Protein AF-A0A437MES7-F1 (afdb_monomer_lite)

Radius of gyration: 42.47 Å; chains: 1; bounding box: 78×18×120 Å

Structure (mmCIF, N/CA/C/O backbone):
data_AF-A0A437MES7-F1
#
_entry.id   AF-A0A437MES7-F1
#
loop_
_atom_site.group_PDB
_atom_site.id
_atom_site.type_symbol
_atom_site.label_atom_id
_atom_site.label_alt_id
_atom_site.label_comp_id
_atom_site.label_asym_id
_atom_site.label_entity_id
_atom_site.label_seq_id
_atom_site.pdbx_PDB_ins_code
_atom_site.Cartn_x
_atom_site.Cartn_y
_atom_site.Cartn_z
_atom_site.occupancy
_atom_site.B_iso_or_equiv
_atom_site.auth_seq_id
_atom_site.auth_comp_id
_atom_site.auth_asym_id
_atom_site.auth_atom_id
_atom_site.pdbx_PDB_model_num
ATOM 1 N N . MET A 1 1 ? 41.214 -9.640 -87.262 1.00 58.38 1 MET A N 1
ATOM 2 C CA . MET A 1 1 ? 40.952 -8.932 -85.992 1.00 58.38 1 MET A CA 1
ATOM 3 C C . MET A 1 1 ? 42.289 -8.732 -85.316 1.00 58.38 1 MET A C 1
ATOM 5 O O . MET A 1 1 ? 42.959 -9.727 -85.073 1.00 58.38 1 MET A O 1
ATOM 9 N N . ASP A 1 2 ? 42.696 -7.485 -85.087 1.00 81.75 2 ASP A N 1
ATOM 10 C CA . ASP A 1 2 ? 43.967 -7.186 -84.424 1.00 81.75 2 ASP A CA 1
ATOM 11 C C . ASP A 1 2 ? 43.918 -7.596 -82.952 1.00 81.75 2 ASP A C 1
ATOM 13 O O . ASP A 1 2 ? 42.980 -7.251 -82.228 1.00 81.75 2 ASP A O 1
ATOM 17 N N . ALA A 1 3 ? 44.946 -8.316 -82.498 1.00 77.12 3 ALA A N 1
ATOM 18 C CA . ALA A 1 3 ? 45.057 -8.808 -81.123 1.00 77.12 3 ALA A CA 1
ATOM 19 C C . ALA A 1 3 ? 44.973 -7.677 -80.075 1.00 77.12 3 ALA A C 1
ATOM 21 O O . ALA A 1 3 ? 44.462 -7.884 -78.975 1.00 77.12 3 ALA A O 1
ATOM 22 N N . GLY A 1 4 ? 45.396 -6.458 -80.434 1.00 81.56 4 GLY A N 1
ATOM 23 C CA . GLY A 1 4 ? 45.262 -5.272 -79.581 1.00 81.56 4 GLY A CA 1
ATOM 24 C C . GLY A 1 4 ? 43.807 -4.857 -79.327 1.00 81.56 4 GLY A C 1
ATOM 25 O O . GLY A 1 4 ? 43.475 -4.436 -78.221 1.00 81.56 4 GLY A O 1
ATOM 26 N N . LEU A 1 5 ? 42.916 -5.044 -80.308 1.00 83.19 5 LEU A N 1
ATOM 27 C CA . LEU A 1 5 ? 41.493 -4.723 -80.169 1.00 83.19 5 LEU A CA 1
ATOM 28 C C . LEU A 1 5 ? 40.785 -5.727 -79.244 1.00 83.19 5 LEU A C 1
ATOM 30 O O . LEU A 1 5 ? 39.951 -5.343 -78.426 1.00 83.19 5 LEU A O 1
ATOM 34 N N . GLN A 1 6 ? 41.150 -7.012 -79.338 1.00 84.12 6 GLN A N 1
ATOM 35 C CA . GLN A 1 6 ? 40.623 -8.056 -78.452 1.00 84.12 6 GLN A CA 1
ATOM 36 C C . GLN A 1 6 ? 41.052 -7.834 -77.001 1.00 84.12 6 GLN A C 1
ATOM 38 O O . GLN A 1 6 ? 40.219 -7.924 -76.101 1.00 84.12 6 GLN A O 1
ATOM 43 N N . LEU A 1 7 ? 42.323 -7.493 -76.769 1.00 87.00 7 LEU A N 1
ATOM 44 C CA . LEU A 1 7 ? 42.828 -7.228 -75.423 1.00 87.00 7 LEU A CA 1
ATOM 45 C C . LEU A 1 7 ? 42.149 -6.003 -74.789 1.00 87.00 7 LEU A C 1
ATOM 47 O O . LEU A 1 7 ? 41.755 -6.054 -73.624 1.00 87.00 7 LEU A O 1
ATOM 51 N N . GLY A 1 8 ? 41.951 -4.932 -75.566 1.00 89.19 8 GLY A N 1
ATOM 52 C CA . GLY A 1 8 ? 41.234 -3.739 -75.109 1.00 89.19 8 GLY A CA 1
ATOM 53 C C . GLY A 1 8 ? 39.782 -4.029 -74.718 1.00 89.19 8 GLY A C 1
ATOM 54 O O . GLY A 1 8 ? 39.322 -3.560 -73.678 1.00 89.19 8 GLY A O 1
ATOM 55 N N . LEU A 1 9 ? 39.078 -4.856 -75.499 1.00 88.81 9 LEU A N 1
ATOM 56 C CA . LEU A 1 9 ? 37.694 -5.246 -75.213 1.00 88.81 9 LEU A CA 1
ATOM 57 C C . LEU A 1 9 ? 37.583 -6.073 -73.923 1.00 88.81 9 LEU A C 1
ATOM 59 O O . LEU A 1 9 ? 36.685 -5.843 -73.115 1.00 88.81 9 LEU A O 1
ATOM 63 N N . VAL A 1 10 ? 38.509 -7.014 -73.715 1.00 89.88 10 VAL A N 1
ATOM 64 C CA . VAL A 1 10 ? 38.545 -7.850 -72.505 1.00 89.88 10 VAL A CA 1
ATOM 65 C C . VAL A 1 10 ? 38.817 -6.998 -71.267 1.00 89.88 10 VAL A C 1
ATOM 67 O O . VAL A 1 10 ? 38.122 -7.142 -70.261 1.00 89.88 10 VAL A O 1
ATOM 70 N N . LEU A 1 11 ? 39.775 -6.070 -71.344 1.00 91.12 11 LEU A N 1
ATOM 71 C CA . LEU A 1 11 ? 40.077 -5.161 -70.240 1.00 91.12 11 LEU A CA 1
ATOM 72 C C . LEU A 1 11 ? 38.889 -4.242 -69.926 1.00 91.12 11 LEU A C 1
ATOM 74 O O . LEU A 1 11 ? 38.551 -4.051 -68.760 1.00 91.12 11 LEU A O 1
ATOM 78 N N . PHE A 1 12 ? 38.221 -3.716 -70.954 1.00 91.31 12 PHE A N 1
ATOM 79 C CA . PHE A 1 12 ? 37.034 -2.883 -70.782 1.00 91.31 12 PHE A CA 1
ATOM 80 C C . PHE A 1 12 ? 35.889 -3.652 -70.113 1.00 91.31 12 PHE A C 1
ATOM 82 O O . PHE A 1 12 ? 35.315 -3.163 -69.144 1.00 91.31 12 PHE A O 1
ATOM 89 N N . ALA A 1 13 ? 35.595 -4.874 -70.567 1.00 89.44 13 ALA A N 1
ATOM 90 C CA . ALA A 1 13 ? 34.564 -5.719 -69.965 1.00 89.44 13 ALA A CA 1
ATOM 91 C C . ALA A 1 13 ? 34.883 -6.071 -68.503 1.00 89.44 13 ALA A C 1
ATOM 93 O O . ALA A 1 13 ? 33.991 -6.063 -67.655 1.00 89.44 13 ALA A O 1
ATOM 94 N N . PHE A 1 14 ? 36.156 -6.324 -68.189 1.00 91.06 14 PHE A N 1
ATOM 95 C CA . PHE A 1 14 ? 36.603 -6.572 -66.821 1.00 91.06 14 PHE A CA 1
ATOM 96 C C . PHE A 1 14 ? 36.419 -5.340 -65.925 1.00 91.06 14 PHE A C 1
ATOM 98 O O . PHE A 1 14 ? 35.833 -5.446 -64.849 1.00 91.06 14 PHE A O 1
ATOM 105 N N . LEU A 1 15 ? 36.857 -4.163 -66.381 1.00 91.44 15 LEU A N 1
ATOM 106 C CA . LEU A 1 15 ? 36.687 -2.908 -65.643 1.00 91.44 15 LEU A CA 1
ATOM 107 C C . LEU A 1 15 ? 35.209 -2.561 -65.445 1.00 91.44 15 LEU A C 1
ATOM 109 O O . LEU A 1 15 ? 34.824 -2.136 -64.358 1.00 91.44 15 LEU A O 1
ATOM 113 N N . LEU A 1 16 ? 34.373 -2.803 -66.458 1.00 89.25 16 LEU A N 1
ATOM 114 C CA . LEU A 1 16 ? 32.927 -2.630 -66.365 1.00 89.25 16 LEU A CA 1
ATOM 115 C C . LEU A 1 16 ? 32.321 -3.577 -65.319 1.00 89.25 16 LEU A C 1
ATOM 117 O O . LEU A 1 16 ? 31.505 -3.149 -64.508 1.00 89.25 16 LEU A O 1
ATOM 121 N N . GLY A 1 17 ? 32.760 -4.840 -65.289 1.00 85.12 17 GLY A N 1
ATOM 122 C CA . GLY A 1 17 ? 32.339 -5.821 -64.287 1.00 85.12 17 GLY A CA 1
ATOM 123 C C . GLY A 1 17 ? 32.738 -5.424 -62.863 1.00 85.12 17 GLY A C 1
ATOM 124 O O . GLY A 1 17 ? 31.911 -5.479 -61.954 1.00 85.12 17 GLY A O 1
ATOM 125 N N . VAL A 1 18 ? 33.973 -4.952 -62.668 1.00 86.12 18 VAL A N 1
ATOM 126 C CA . VAL A 1 18 ? 34.452 -4.440 -61.372 1.00 86.12 18 VAL A CA 1
ATOM 12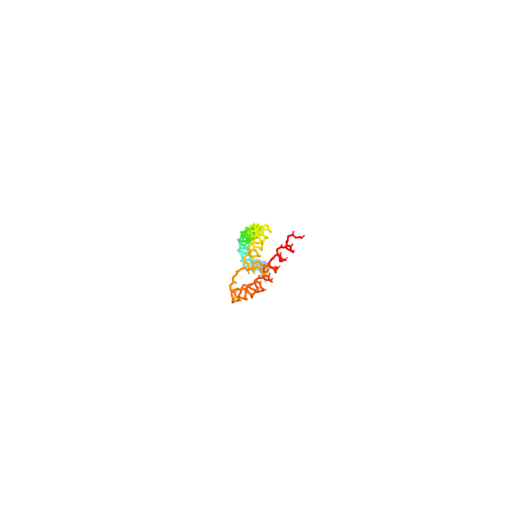7 C C . VAL A 1 18 ? 33.651 -3.211 -60.938 1.00 86.12 18 VAL A C 1
ATOM 129 O O . VAL A 1 18 ? 33.211 -3.145 -59.790 1.00 86.12 18 VAL A O 1
ATOM 132 N N . ALA A 1 19 ? 33.407 -2.269 -61.853 1.00 82.88 19 ALA A N 1
ATOM 133 C CA . ALA A 1 19 ? 32.609 -1.079 -61.580 1.00 82.88 19 ALA A CA 1
ATOM 134 C C . ALA A 1 19 ? 31.160 -1.436 -61.216 1.00 82.88 19 ALA A C 1
ATOM 136 O O . ALA A 1 19 ? 30.609 -0.857 -60.283 1.00 82.88 19 ALA A O 1
ATOM 137 N N . MET A 1 20 ? 30.557 -2.426 -61.884 1.00 81.94 20 MET A N 1
ATOM 138 C CA . MET A 1 20 ? 29.200 -2.873 -61.566 1.00 81.94 20 MET A CA 1
ATOM 139 C C . MET A 1 20 ? 29.109 -3.536 -60.190 1.00 81.94 20 MET A C 1
ATOM 141 O O . MET A 1 20 ? 28.184 -3.246 -59.436 1.00 81.94 20 MET A O 1
ATOM 145 N N . VAL A 1 21 ? 30.080 -4.381 -59.828 1.00 79.44 21 VAL A N 1
ATOM 146 C CA . VAL A 1 21 ? 30.136 -5.011 -58.497 1.00 79.44 21 VAL A CA 1
ATOM 147 C C . VAL A 1 21 ? 30.360 -3.968 -57.400 1.00 79.44 21 VAL A C 1
ATOM 149 O O . VAL A 1 21 ? 29.737 -4.053 -56.343 1.00 79.44 21 VAL A O 1
ATOM 152 N N . ALA A 1 22 ? 31.208 -2.966 -57.641 1.00 74.00 22 ALA A N 1
ATOM 153 C CA . ALA A 1 22 ? 31.406 -1.856 -56.712 1.00 74.00 22 ALA A CA 1
ATOM 154 C C . ALA A 1 22 ? 30.131 -1.003 -56.563 1.00 74.00 22 ALA A C 1
ATOM 156 O O . ALA A 1 22 ? 29.727 -0.693 -55.444 1.00 74.00 22 ALA A O 1
ATOM 157 N N . ASN A 1 23 ? 29.456 -0.694 -57.675 1.00 73.00 23 ASN A N 1
ATOM 158 C CA . ASN A 1 23 ? 28.216 0.080 -57.688 1.00 73.00 23 ASN A CA 1
ATOM 159 C C . ASN A 1 23 ? 27.028 -0.672 -57.069 1.00 73.00 23 ASN A C 1
ATOM 161 O O . ASN A 1 23 ? 26.154 -0.036 -56.504 1.00 73.00 23 ASN A O 1
ATOM 165 N N . ALA A 1 24 ? 26.986 -2.005 -57.143 1.00 69.31 24 ALA A N 1
ATOM 166 C CA . ALA A 1 24 ? 25.944 -2.809 -56.499 1.00 69.31 24 ALA A CA 1
ATOM 167 C C . ALA A 1 24 ? 26.157 -2.955 -54.983 1.00 69.31 24 ALA A C 1
ATOM 169 O O . ALA A 1 24 ? 25.190 -3.086 -54.241 1.00 69.31 24 ALA A O 1
ATOM 170 N N . ARG A 1 25 ? 27.411 -2.914 -54.511 1.00 61.44 25 ARG A N 1
ATOM 171 C CA . ARG A 1 25 ? 27.741 -3.017 -53.079 1.00 61.44 25 ARG A CA 1
ATOM 172 C C . ARG A 1 25 ? 27.596 -1.698 -52.317 1.00 61.44 25 ARG A C 1
ATOM 174 O O . ARG A 1 25 ? 27.315 -1.736 -51.130 1.00 61.44 25 ARG A O 1
ATOM 181 N N . MET A 1 26 ? 27.776 -0.558 -52.984 1.00 55.16 26 MET A N 1
ATOM 182 C CA . MET A 1 26 ? 27.707 0.777 -52.370 1.00 55.16 26 MET A CA 1
ATOM 183 C C . MET A 1 26 ? 26.325 1.219 -51.837 1.00 55.16 26 MET A C 1
ATOM 185 O O . MET A 1 26 ? 26.298 1.771 -50.735 1.00 55.16 26 MET A O 1
ATOM 189 N N . PRO A 1 27 ? 25.187 1.020 -52.540 1.00 57.75 27 PRO A N 1
ATOM 190 C CA . PRO A 1 27 ? 23.895 1.523 -52.065 1.00 57.75 27 PRO A CA 1
ATOM 191 C C . PRO A 1 27 ? 23.435 0.804 -50.792 1.00 57.75 27 PRO A C 1
ATOM 193 O O . PRO A 1 27 ? 22.946 1.440 -49.867 1.00 57.75 27 PRO A O 1
ATOM 196 N N . GLU A 1 28 ? 23.682 -0.503 -50.692 1.00 57.91 28 GLU A N 1
ATOM 197 C CA . GLU A 1 28 ? 23.222 -1.319 -49.564 1.00 57.91 28 GLU A CA 1
ATOM 198 C C . GLU A 1 28 ? 24.058 -1.107 -48.289 1.00 57.91 28 GLU A C 1
ATOM 200 O O . GLU A 1 28 ? 23.556 -1.264 -47.178 1.00 57.91 28 GLU A O 1
ATOM 205 N N . THR A 1 29 ? 25.337 -0.731 -48.413 1.00 58.94 29 THR A N 1
ATOM 206 C CA . THR A 1 29 ? 26.195 -0.459 -47.249 1.00 58.94 29 THR A CA 1
ATOM 207 C C . THR A 1 29 ? 25.943 0.910 -46.633 1.00 58.94 29 THR A C 1
ATOM 209 O O . THR A 1 29 ? 25.968 1.015 -45.412 1.00 58.94 29 THR A O 1
ATOM 212 N N . LEU A 1 30 ? 25.672 1.934 -47.450 1.00 59.28 30 LEU A N 1
ATOM 213 C CA . LEU A 1 30 ? 25.436 3.297 -46.961 1.00 59.28 30 LEU A CA 1
ATOM 214 C C . LEU A 1 30 ? 24.071 3.420 -46.266 1.00 59.28 30 LEU A C 1
ATOM 216 O O . LEU A 1 30 ? 24.007 3.936 -45.154 1.00 59.28 30 LEU A O 1
ATOM 220 N N . GLU A 1 31 ? 23.001 2.865 -46.850 1.00 60.31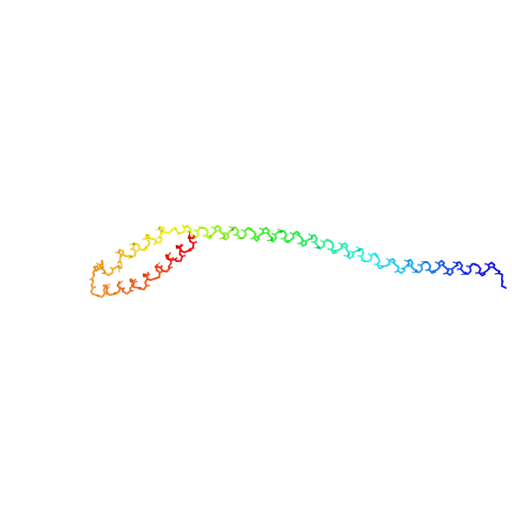 31 GLU A N 1
ATOM 221 C CA . GLU A 1 31 ? 21.665 2.877 -46.224 1.00 60.31 31 GLU A CA 1
ATOM 222 C C . GLU A 1 31 ? 21.633 2.068 -44.915 1.00 60.31 31 GLU A C 1
ATOM 224 O O . GLU A 1 31 ? 21.053 2.492 -43.915 1.00 60.31 31 GLU A O 1
ATOM 229 N N . ARG A 1 32 ? 22.332 0.927 -44.869 1.00 60.75 32 ARG A N 1
ATOM 230 C CA . ARG A 1 32 ? 22.412 0.079 -43.670 1.00 60.75 32 ARG A CA 1
ATOM 231 C C . ARG A 1 32 ? 23.248 0.706 -42.549 1.00 60.75 32 ARG A C 1
ATOM 233 O O . ARG A 1 32 ? 23.010 0.420 -41.373 1.00 60.75 32 ARG A O 1
ATOM 240 N N . GLU A 1 33 ? 24.237 1.529 -42.893 1.00 61.91 33 GLU A N 1
ATOM 241 C CA . GLU A 1 33 ? 25.061 2.261 -41.928 1.00 61.91 33 GLU A CA 1
ATOM 242 C C . GLU A 1 33 ? 24.284 3.426 -41.291 1.00 61.91 33 GLU A C 1
ATOM 244 O O . GLU A 1 33 ? 24.358 3.603 -40.067 1.00 61.91 33 GLU A O 1
ATOM 249 N N . ASP A 1 34 ? 23.452 4.115 -42.080 1.00 72.69 34 ASP A N 1
ATOM 250 C CA . ASP A 1 34 ? 22.510 5.134 -41.603 1.00 72.69 34 ASP A CA 1
ATOM 251 C C . ASP A 1 34 ? 21.431 4.529 -40.687 1.00 72.69 34 ASP A C 1
ATOM 253 O O . ASP A 1 34 ? 21.231 5.010 -39.565 1.00 72.69 34 ASP A O 1
ATOM 257 N N . ASP A 1 35 ? 20.821 3.404 -41.072 1.00 83.06 35 ASP A N 1
ATOM 258 C CA . ASP A 1 35 ? 19.843 2.690 -40.236 1.00 83.06 35 ASP A CA 1
ATOM 259 C C . ASP A 1 35 ? 20.451 2.207 -38.911 1.00 83.06 35 ASP A C 1
ATOM 261 O O . ASP A 1 35 ? 19.843 2.323 -37.839 1.00 83.06 35 ASP A O 1
ATOM 265 N N . ALA A 1 36 ? 21.688 1.703 -38.946 1.00 84.50 36 ALA A N 1
ATOM 266 C CA . ALA A 1 36 ? 22.412 1.320 -37.739 1.00 84.50 36 ALA A CA 1
ATOM 267 C C . ALA A 1 36 ? 22.710 2.537 -36.846 1.00 84.50 36 ALA A C 1
ATOM 269 O O . ALA A 1 36 ? 22.694 2.425 -35.616 1.00 84.50 36 ALA A O 1
ATOM 270 N N . GLY A 1 37 ? 22.977 3.707 -37.432 1.00 89.44 37 GLY A N 1
ATOM 271 C CA . GLY A 1 37 ? 23.091 4.979 -36.717 1.00 89.44 37 GLY A CA 1
ATOM 272 C C . GLY A 1 37 ? 21.803 5.348 -35.979 1.00 89.44 37 GLY A C 1
ATOM 273 O O . GLY A 1 37 ? 21.835 5.588 -34.768 1.00 89.44 37 GLY A O 1
ATOM 274 N N . VAL A 1 38 ? 20.669 5.309 -36.682 1.00 90.31 38 VAL A N 1
ATOM 275 C CA . VAL A 1 38 ? 19.337 5.621 -36.137 1.00 90.31 38 VAL A CA 1
ATOM 276 C C . VAL A 1 38 ? 18.950 4.656 -35.016 1.00 90.31 38 VAL A C 1
ATOM 278 O O . VAL A 1 38 ? 18.514 5.086 -33.944 1.00 90.31 38 VAL A O 1
ATOM 281 N N . LEU A 1 39 ? 19.159 3.352 -35.212 1.00 90.56 39 LEU A N 1
ATOM 282 C CA . LEU A 1 39 ? 18.876 2.336 -34.197 1.00 90.56 39 LEU A CA 1
ATOM 283 C C . LEU A 1 39 ? 19.740 2.527 -32.947 1.00 90.56 39 LEU A C 1
ATOM 285 O O . LEU A 1 39 ? 19.218 2.473 -31.836 1.00 90.56 39 LEU A O 1
ATOM 289 N N . ARG A 1 40 ? 21.037 2.824 -33.102 1.00 94.44 40 ARG A N 1
ATOM 290 C CA . ARG A 1 40 ? 21.929 3.117 -31.966 1.00 94.44 40 ARG A CA 1
ATOM 291 C C . ARG A 1 40 ? 21.489 4.355 -31.190 1.00 94.44 40 ARG A C 1
ATOM 293 O O . ARG A 1 40 ? 21.522 4.340 -29.961 1.00 94.44 40 ARG A O 1
ATOM 300 N N . ALA A 1 41 ? 21.064 5.411 -31.882 1.00 92.81 41 ALA A N 1
ATOM 301 C CA . ALA A 1 41 ? 20.534 6.607 -31.234 1.00 92.81 41 ALA A CA 1
ATOM 302 C C . ALA A 1 41 ? 19.251 6.296 -30.445 1.00 92.81 41 ALA A C 1
ATOM 304 O O . ALA A 1 41 ? 19.098 6.741 -29.308 1.00 92.81 41 ALA A O 1
ATOM 305 N N . ARG A 1 42 ? 18.362 5.473 -31.012 1.00 93.50 42 ARG A N 1
ATOM 306 C CA . ARG A 1 42 ? 17.107 5.077 -30.367 1.00 93.50 42 ARG A CA 1
ATOM 307 C C . ARG A 1 42 ? 17.315 4.160 -29.163 1.00 93.50 42 ARG A C 1
ATOM 309 O O . ARG A 1 42 ? 16.639 4.348 -28.159 1.00 93.50 42 ARG A O 1
ATOM 316 N N . VAL A 1 43 ? 18.265 3.226 -29.231 1.00 96.50 43 VAL A N 1
ATOM 317 C CA . VAL A 1 43 ? 18.655 2.390 -28.082 1.00 96.50 43 VAL A CA 1
ATOM 318 C C . VAL A 1 43 ? 19.154 3.265 -26.936 1.00 96.50 43 VAL A C 1
ATOM 320 O O . VAL A 1 43 ? 18.641 3.141 -25.832 1.00 96.50 43 VAL A O 1
ATOM 323 N N . LYS A 1 44 ? 20.052 4.222 -27.203 1.00 96.31 44 LYS A N 1
ATOM 324 C CA . LYS A 1 44 ? 20.534 5.150 -26.167 1.00 96.31 44 LYS A CA 1
ATOM 325 C C . LYS A 1 44 ? 19.412 5.972 -25.535 1.00 96.31 44 LYS A C 1
ATOM 327 O O . LYS A 1 44 ? 19.414 6.176 -24.327 1.00 96.31 44 LYS A O 1
ATOM 332 N N . ALA A 1 45 ? 18.460 6.449 -26.337 1.00 95.69 45 ALA A N 1
ATOM 333 C CA . ALA A 1 45 ? 17.315 7.194 -25.819 1.00 95.69 45 ALA A CA 1
ATOM 334 C C . ALA A 1 45 ? 16.446 6.324 -24.892 1.00 95.69 45 ALA A C 1
ATOM 336 O O . ALA A 1 45 ? 16.084 6.760 -23.802 1.00 95.69 45 ALA A O 1
ATOM 337 N N . LEU A 1 46 ? 16.180 5.077 -25.292 1.00 94.94 46 LEU A N 1
ATOM 338 C CA . LEU A 1 46 ? 15.424 4.121 -24.481 1.00 94.94 46 LEU A CA 1
ATOM 339 C C . LEU A 1 46 ? 16.168 3.720 -23.201 1.00 94.94 46 LEU A C 1
ATOM 341 O O . LEU A 1 46 ? 15.539 3.577 -22.162 1.00 94.94 46 LEU A O 1
ATOM 345 N N . GLU A 1 47 ? 17.491 3.564 -23.241 1.00 96.88 47 GLU A N 1
ATOM 346 C CA . GLU A 1 47 ? 18.299 3.278 -22.046 1.00 96.88 47 GLU A CA 1
ATOM 347 C C . GLU A 1 47 ? 18.194 4.401 -21.003 1.00 96.88 47 GLU A C 1
ATOM 349 O O . GLU A 1 47 ? 18.077 4.126 -19.807 1.00 96.88 47 GLU A O 1
ATOM 354 N N . VAL A 1 48 ? 18.182 5.663 -21.449 1.00 97.06 48 VAL A N 1
ATOM 355 C CA . VAL A 1 48 ? 17.965 6.819 -20.566 1.00 97.06 48 VAL A CA 1
ATOM 356 C C . VAL A 1 48 ? 16.565 6.775 -19.957 1.00 97.06 48 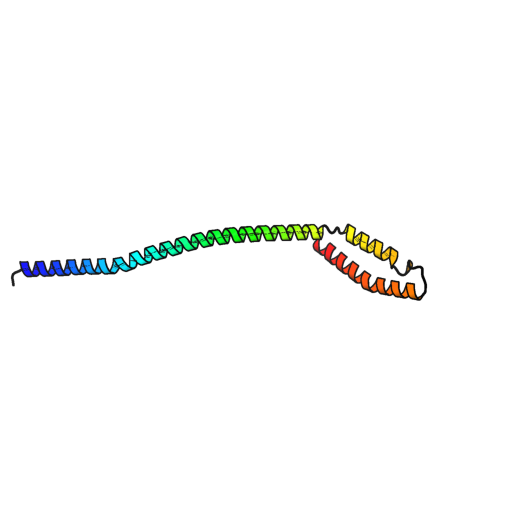VAL A C 1
ATOM 358 O O . VAL A 1 48 ? 16.430 6.872 -18.739 1.00 97.06 48 VAL A O 1
ATOM 361 N N . GLU A 1 49 ? 15.536 6.558 -20.776 1.00 94.19 49 GLU A N 1
ATOM 362 C CA . GLU A 1 49 ? 14.146 6.479 -20.313 1.00 94.19 49 GLU A CA 1
ATOM 363 C C . GLU A 1 49 ? 13.935 5.328 -19.315 1.00 94.19 49 GLU A C 1
ATOM 365 O O . GLU A 1 49 ? 13.303 5.506 -18.274 1.00 94.19 49 GLU A O 1
ATOM 370 N N . VAL A 1 50 ? 14.526 4.156 -19.571 1.00 96.00 50 VAL A N 1
ATOM 371 C CA . VAL A 1 50 ? 14.498 3.018 -18.642 1.00 96.00 50 VAL A CA 1
ATOM 372 C C . VAL A 1 50 ? 15.180 3.381 -17.325 1.00 96.00 50 VAL A C 1
ATOM 374 O O . VAL A 1 50 ? 14.612 3.132 -16.264 1.00 96.00 50 VAL A O 1
ATOM 377 N N . SER A 1 51 ? 16.350 4.022 -17.365 1.00 94.81 51 SER A N 1
ATOM 378 C CA . SER A 1 51 ? 17.049 4.461 -16.151 1.00 94.81 51 SER A CA 1
ATOM 379 C C . SER A 1 51 ? 16.216 5.457 -15.331 1.00 94.81 51 SER A C 1
ATOM 381 O O . SER A 1 51 ? 16.184 5.383 -14.097 1.00 94.81 51 SER A O 1
ATOM 383 N N . GLU A 1 52 ? 15.516 6.382 -15.990 1.00 95.62 52 GLU A N 1
ATOM 384 C CA . GLU A 1 52 ? 14.601 7.322 -15.336 1.00 95.62 52 GLU A CA 1
ATOM 385 C C . GLU A 1 52 ? 13.405 6.602 -14.703 1.00 95.62 52 GLU A C 1
ATOM 387 O O . GLU A 1 52 ? 13.111 6.807 -13.520 1.00 95.62 52 GLU A O 1
ATOM 392 N N . LEU A 1 53 ? 12.758 5.701 -15.447 1.00 92.56 53 LEU A N 1
ATOM 393 C CA . LEU A 1 53 ? 11.634 4.897 -14.962 1.00 92.56 53 LEU A CA 1
ATOM 394 C C . LEU A 1 53 ? 12.034 4.010 -13.780 1.00 92.56 53 LEU A C 1
ATOM 396 O O . LEU A 1 53 ? 11.309 3.935 -12.788 1.00 92.56 53 LEU A O 1
ATOM 400 N N . GLU A 1 54 ? 13.208 3.385 -13.820 1.00 94.88 54 GLU A N 1
ATOM 401 C CA . GLU A 1 54 ? 13.753 2.630 -12.693 1.00 94.88 54 GLU A CA 1
ATOM 402 C C . GLU A 1 54 ? 14.005 3.522 -11.472 1.00 94.88 54 GLU A C 1
ATOM 404 O O . GLU A 1 54 ? 13.803 3.099 -10.328 1.00 94.88 54 GLU A O 1
ATOM 409 N N . GLY A 1 55 ? 14.450 4.763 -11.685 1.00 95.62 55 GLY A N 1
ATOM 410 C CA . GLY A 1 55 ? 14.578 5.772 -10.635 1.00 95.62 55 GLY A CA 1
ATOM 411 C C . GLY A 1 55 ? 13.232 6.095 -9.982 1.00 95.62 55 GLY A C 1
ATOM 412 O O . GLY A 1 55 ? 13.113 6.053 -8.751 1.00 95.62 55 GLY A O 1
ATOM 413 N N . LEU A 1 56 ? 12.205 6.340 -10.798 1.00 94.12 56 LEU A N 1
ATOM 414 C CA . LEU A 1 56 ? 10.838 6.615 -10.351 1.00 94.12 56 LEU A CA 1
ATOM 415 C C . LEU A 1 56 ? 10.227 5.420 -9.612 1.00 94.12 56 LEU A C 1
ATOM 417 O O . LEU A 1 56 ? 9.706 5.587 -8.510 1.00 94.12 56 LEU A O 1
ATOM 421 N N . CYS A 1 57 ? 10.355 4.204 -10.144 1.00 92.12 57 CYS A N 1
ATOM 422 C CA . CYS A 1 57 ? 9.880 2.976 -9.503 1.00 92.12 57 CYS A CA 1
ATOM 423 C C . CYS A 1 57 ? 10.551 2.738 -8.144 1.00 92.12 57 CYS A C 1
ATOM 425 O O . CYS A 1 57 ? 9.881 2.380 -7.169 1.00 92.12 57 CYS A O 1
ATOM 427 N N . ARG A 1 58 ? 11.863 2.989 -8.036 1.00 95.25 58 ARG A N 1
ATOM 428 C CA . ARG A 1 58 ? 12.591 2.911 -6.759 1.00 95.25 58 ARG A CA 1
ATOM 429 C C . ARG A 1 58 ? 12.140 3.986 -5.774 1.00 95.25 58 ARG A C 1
ATOM 431 O O . ARG A 1 58 ? 12.033 3.714 -4.579 1.00 95.25 58 ARG A O 1
ATOM 438 N N . ALA A 1 59 ? 11.873 5.206 -6.234 1.00 93.31 59 ALA A N 1
ATOM 439 C CA . ALA A 1 59 ? 11.327 6.268 -5.391 1.00 93.31 59 ALA A CA 1
ATOM 440 C C . ALA A 1 59 ? 9.908 5.933 -4.901 1.00 93.31 59 ALA A C 1
ATOM 442 O O . ALA A 1 59 ? 9.634 6.047 -3.707 1.00 93.31 59 ALA A O 1
ATOM 443 N N . ALA A 1 60 ? 9.043 5.438 -5.788 1.00 90.25 60 ALA A N 1
ATOM 444 C CA . ALA A 1 60 ? 7.683 5.021 -5.467 1.00 90.25 60 ALA A CA 1
ATOM 445 C C . ALA A 1 60 ? 7.658 3.847 -4.478 1.00 90.25 60 ALA A C 1
ATOM 447 O O . ALA A 1 60 ? 6.899 3.873 -3.511 1.00 90.25 60 ALA A O 1
ATOM 448 N N . SER A 1 61 ? 8.534 2.855 -4.668 1.00 92.06 61 SER A N 1
ATOM 449 C CA . SER A 1 61 ? 8.683 1.729 -3.737 1.00 92.06 61 SER A CA 1
ATOM 450 C C . SER A 1 61 ? 9.091 2.215 -2.348 1.00 92.06 61 SER A C 1
ATOM 452 O O . SER A 1 61 ? 8.404 1.921 -1.375 1.00 92.06 61 SER A O 1
ATOM 454 N N . ARG A 1 62 ? 10.115 3.077 -2.257 1.00 92.44 62 ARG A N 1
ATOM 455 C CA . ARG A 1 62 ? 10.534 3.685 -0.983 1.00 92.44 62 ARG A CA 1
ATOM 456 C C . ARG A 1 62 ? 9.426 4.507 -0.325 1.00 92.44 62 ARG A C 1
ATOM 458 O O . ARG A 1 62 ? 9.258 4.447 0.888 1.00 92.44 62 ARG A O 1
ATOM 465 N N . ALA A 1 63 ? 8.658 5.266 -1.106 1.00 90.44 63 ALA A N 1
ATOM 466 C CA . ALA A 1 63 ? 7.535 6.044 -0.590 1.00 90.44 63 ALA A CA 1
ATOM 467 C C . ALA A 1 63 ? 6.425 5.139 -0.034 1.00 90.44 63 ALA A C 1
ATOM 469 O O . ALA A 1 63 ? 5.891 5.418 1.041 1.00 90.44 63 ALA A O 1
ATOM 470 N N . ARG A 1 64 ? 6.114 4.039 -0.730 1.00 86.38 64 ARG A N 1
ATOM 471 C CA . ARG A 1 64 ? 5.150 3.032 -0.275 1.00 86.38 64 ARG A CA 1
ATOM 472 C C . ARG A 1 64 ? 5.622 2.346 1.000 1.00 86.38 64 ARG A C 1
ATOM 474 O O . ARG A 1 64 ? 4.825 2.199 1.919 1.00 86.38 64 ARG A O 1
ATOM 481 N N . ASP A 1 65 ? 6.893 1.973 1.076 1.00 84.88 65 ASP A N 1
ATOM 482 C CA . ASP A 1 65 ? 7.453 1.309 2.252 1.00 84.88 65 ASP A CA 1
ATOM 483 C C . ASP A 1 65 ? 7.474 2.264 3.452 1.00 84.88 65 ASP A C 1
ATOM 485 O O . ASP A 1 65 ? 7.012 1.901 4.527 1.00 84.88 65 ASP A O 1
ATOM 489 N N . ALA A 1 66 ? 7.837 3.536 3.258 1.00 83.81 66 ALA A N 1
ATOM 490 C CA . ALA A 1 66 ? 7.745 4.556 4.303 1.00 83.81 66 ALA A CA 1
ATOM 491 C C . ALA A 1 66 ? 6.293 4.850 4.730 1.00 83.81 66 ALA A C 1
ATOM 493 O O . ALA A 1 66 ? 6.026 5.120 5.900 1.00 83.81 66 ALA A O 1
ATOM 494 N N . ALA A 1 67 ? 5.332 4.835 3.803 1.00 79.38 67 ALA A N 1
ATOM 495 C CA . ALA A 1 67 ? 3.911 4.963 4.129 1.00 79.38 67 ALA A CA 1
ATOM 496 C C . ALA A 1 67 ? 3.401 3.737 4.898 1.00 79.38 67 ALA A C 1
ATOM 498 O O . ALA A 1 67 ? 2.663 3.892 5.867 1.00 79.38 67 ALA A O 1
ATOM 499 N N . ARG A 1 68 ? 3.846 2.535 4.517 1.00 77.12 68 ARG A N 1
ATOM 500 C CA . ARG A 1 68 ? 3.557 1.285 5.219 1.00 77.12 68 ARG A CA 1
ATOM 501 C C . ARG A 1 68 ? 4.163 1.279 6.615 1.00 77.12 68 ARG A C 1
ATOM 503 O O . ARG A 1 68 ? 3.460 0.924 7.546 1.00 77.12 68 ARG A O 1
ATOM 510 N N . GLU A 1 69 ? 5.399 1.737 6.787 1.00 73.00 69 GLU A N 1
ATOM 511 C CA . GLU A 1 69 ? 6.018 1.918 8.103 1.00 73.00 69 GLU A CA 1
ATOM 512 C C . GLU A 1 69 ? 5.267 2.952 8.945 1.00 73.00 69 GLU A C 1
ATOM 514 O O . GLU A 1 69 ? 5.050 2.730 10.128 1.00 73.00 69 GLU A O 1
ATOM 519 N N . ARG A 1 70 ? 4.822 4.075 8.364 1.00 68.31 70 ARG A N 1
ATOM 520 C CA . ARG A 1 70 ? 3.988 5.058 9.081 1.00 68.31 70 ARG A CA 1
ATOM 521 C C . ARG A 1 70 ? 2.625 4.488 9.476 1.00 68.31 70 ARG A C 1
ATOM 523 O O . ARG A 1 70 ? 2.158 4.776 10.569 1.00 68.31 70 ARG A O 1
ATOM 530 N N . ALA A 1 71 ? 2.010 3.679 8.617 1.00 65.81 71 ALA A N 1
ATOM 531 C CA . ALA A 1 71 ? 0.765 2.979 8.920 1.00 65.81 71 ALA A CA 1
ATOM 532 C C . ALA A 1 71 ? 0.977 1.873 9.964 1.00 65.81 71 ALA A C 1
ATOM 534 O O . ALA A 1 71 ? 0.146 1.710 10.846 1.00 65.81 71 ALA A O 1
ATOM 535 N N . MET A 1 72 ? 2.112 1.170 9.926 1.00 62.38 72 MET A N 1
ATOM 536 C CA . MET A 1 72 ? 2.551 0.282 11.002 1.00 62.38 72 MET A CA 1
ATOM 537 C C . MET A 1 72 ? 2.820 1.072 12.282 1.00 62.38 72 MET A C 1
ATOM 539 O O . MET A 1 72 ? 2.530 0.577 13.349 1.00 62.38 72 MET A O 1
ATOM 543 N N . ARG A 1 73 ? 3.281 2.323 12.229 1.00 58.97 73 ARG A N 1
ATOM 544 C CA . ARG A 1 73 ? 3.391 3.193 13.413 1.00 58.97 73 ARG A CA 1
ATOM 545 C C . ARG A 1 73 ? 2.049 3.711 13.949 1.00 58.97 73 ARG A C 1
ATOM 547 O O . ARG A 1 73 ? 2.072 4.448 14.932 1.00 58.97 73 ARG A O 1
ATOM 554 N N . LEU A 1 74 ? 0.889 3.330 13.389 1.00 59.16 74 LEU A N 1
ATOM 555 C CA . LEU A 1 74 ? -0.334 3.261 14.202 1.00 59.16 74 LEU A CA 1
ATOM 556 C C . LEU A 1 74 ? -0.082 2.175 15.242 1.00 59.16 74 LEU A C 1
ATOM 558 O O . LEU A 1 74 ? -0.309 0.997 14.998 1.00 59.16 74 LEU A O 1
ATOM 562 N N . ASP A 1 75 ? 0.523 2.614 16.338 1.00 69.50 75 ASP A N 1
ATOM 563 C CA . ASP A 1 75 ? 1.192 1.787 17.322 1.00 69.50 75 ASP A CA 1
ATOM 564 C C . ASP A 1 75 ? 0.234 0.711 17.838 1.00 69.50 75 ASP A C 1
ATOM 566 O O . ASP A 1 75 ? -0.944 0.984 18.096 1.00 69.50 75 ASP A O 1
ATOM 570 N N . GLY A 1 76 ? 0.726 -0.510 18.039 1.00 73.44 76 GLY A N 1
ATOM 571 C CA . GLY A 1 76 ? -0.031 -1.536 18.749 1.00 73.44 76 GLY A CA 1
ATOM 572 C C . GLY A 1 76 ? -0.539 -1.019 20.101 1.00 73.44 76 GLY A C 1
ATOM 573 O O . GLY A 1 76 ? -1.562 -1.491 20.592 1.00 73.44 76 GLY A O 1
ATOM 574 N N . GLU A 1 77 ? 0.121 -0.009 20.674 1.00 80.00 77 GLU A N 1
ATOM 575 C CA . GLU A 1 77 ? -0.360 0.761 21.820 1.00 80.00 77 GLU A CA 1
ATOM 576 C C . GLU A 1 77 ? -1.677 1.518 21.554 1.00 80.00 77 GLU A C 1
ATOM 578 O O . GLU A 1 77 ? -2.608 1.390 22.347 1.00 80.00 77 GLU A O 1
ATOM 583 N N . ALA A 1 78 ? -1.836 2.195 20.412 1.00 83.12 78 ALA A N 1
ATOM 584 C CA . ALA A 1 78 ? -3.078 2.882 20.042 1.00 83.12 78 ALA A CA 1
ATOM 585 C C . ALA A 1 78 ? -4.251 1.904 19.841 1.00 83.12 78 ALA A C 1
ATOM 587 O O . ALA A 1 78 ? -5.374 2.181 20.269 1.00 83.12 78 ALA A O 1
ATOM 588 N N . ILE A 1 79 ? -3.996 0.732 19.244 1.00 84.88 79 ILE A N 1
ATOM 589 C CA . ILE A 1 79 ? -5.005 -0.335 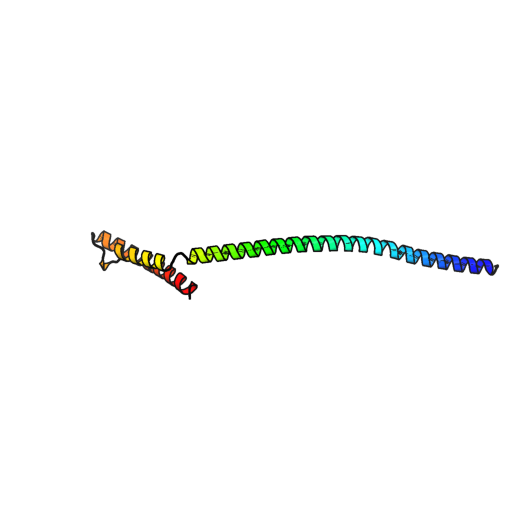19.101 1.00 84.88 79 ILE A CA 1
ATOM 590 C C . ILE A 1 79 ? -5.399 -0.882 20.480 1.00 84.88 79 ILE A C 1
ATOM 592 O O . ILE A 1 79 ? -6.584 -1.057 20.777 1.00 84.88 79 ILE A O 1
ATOM 596 N N . ARG A 1 80 ? -4.417 -1.097 21.360 1.00 85.62 80 ARG A N 1
ATOM 597 C CA . ARG A 1 80 ? -4.639 -1.586 22.726 1.00 85.62 80 ARG A CA 1
ATOM 598 C C . ARG A 1 80 ? -5.409 -0.572 23.572 1.00 85.62 80 ARG A C 1
ATOM 600 O O . ARG A 1 80 ? -6.298 -0.956 24.337 1.00 85.62 80 ARG A O 1
ATOM 607 N N . ASP A 1 81 ? -5.122 0.714 23.408 1.00 88.88 81 ASP A N 1
ATOM 608 C CA . ASP A 1 81 ? -5.831 1.796 24.084 1.00 88.88 81 ASP A CA 1
ATOM 609 C C . ASP A 1 81 ? -7.254 1.975 23.564 1.00 88.88 81 ASP A C 1
ATOM 611 O O . ASP A 1 81 ? -8.171 2.133 24.378 1.00 88.88 81 ASP A O 1
ATOM 615 N N . LEU A 1 82 ? -7.475 1.849 22.252 1.00 90.00 82 LEU A N 1
ATOM 616 C CA . LEU A 1 82 ? -8.812 1.804 21.659 1.00 90.00 82 LEU A CA 1
ATOM 617 C C . LEU A 1 82 ? -9.624 0.643 22.242 1.00 90.00 82 LEU A C 1
ATOM 619 O O . LEU A 1 82 ? -10.725 0.857 22.754 1.00 90.00 82 LEU A O 1
ATOM 623 N N . ARG A 1 83 ? -9.061 -0.572 22.241 1.00 90.50 83 ARG A N 1
ATOM 624 C CA . ARG A 1 83 ? -9.692 -1.771 22.813 1.00 90.50 83 ARG A CA 1
ATOM 625 C C . ARG A 1 83 ? -10.051 -1.558 24.283 1.00 90.50 83 ARG A C 1
ATOM 627 O O . ARG A 1 83 ? -11.169 -1.854 24.712 1.00 90.50 83 ARG A O 1
ATOM 634 N N . ARG A 1 84 ? -9.130 -0.990 25.066 1.00 91.44 84 ARG A N 1
ATOM 635 C CA . ARG A 1 84 ? -9.347 -0.696 26.487 1.00 91.44 84 ARG A CA 1
ATOM 636 C C . ARG A 1 84 ? -10.433 0.366 26.691 1.00 91.44 84 ARG A C 1
ATOM 638 O O . ARG A 1 84 ? -11.273 0.214 27.579 1.00 91.44 84 ARG A O 1
ATOM 645 N N . ALA A 1 85 ? -10.438 1.432 25.893 1.00 91.62 85 ALA A N 1
ATOM 646 C CA . ALA A 1 85 ? -11.450 2.484 25.948 1.00 91.62 85 ALA A CA 1
ATOM 647 C C . ALA A 1 85 ? -12.843 1.963 25.577 1.00 91.62 85 ALA A C 1
ATOM 649 O O . ALA A 1 85 ? -13.808 2.259 26.284 1.00 91.62 85 ALA A O 1
ATOM 650 N N . PHE A 1 86 ? -12.928 1.135 24.538 1.00 92.75 86 PHE A N 1
ATOM 651 C CA . PHE A 1 86 ? -14.163 0.502 24.098 1.00 92.75 86 PHE A CA 1
ATOM 652 C C . PHE A 1 86 ? -14.738 -0.425 25.179 1.00 92.75 86 PHE A C 1
ATOM 654 O O . PHE A 1 86 ? -15.886 -0.251 25.595 1.00 92.75 86 PHE A O 1
ATOM 661 N N . ALA A 1 87 ? -13.917 -1.322 25.740 1.00 91.31 87 ALA A N 1
ATOM 662 C CA . ALA A 1 87 ? -14.333 -2.203 26.832 1.00 91.31 87 ALA A CA 1
ATOM 663 C C . ALA A 1 87 ? -14.838 -1.421 28.054 1.00 91.31 87 ALA A C 1
ATOM 665 O O . ALA A 1 87 ? -15.847 -1.775 28.655 1.00 91.31 87 ALA A O 1
ATOM 666 N N . ARG A 1 88 ? -14.191 -0.310 28.425 1.00 89.88 88 ARG A N 1
ATOM 667 C CA . ARG A 1 88 ? -14.669 0.510 29.551 1.00 89.88 88 ARG A CA 1
ATOM 668 C C . ARG A 1 88 ? -16.091 1.037 29.357 1.00 89.88 88 ARG A C 1
ATOM 670 O O . ARG A 1 88 ? -16.784 1.208 30.353 1.00 89.88 88 ARG A O 1
ATOM 677 N N . ARG A 1 89 ? -16.510 1.318 28.121 1.00 87.00 89 ARG A N 1
ATOM 678 C CA . ARG A 1 89 ? -17.788 1.987 27.844 1.00 87.00 89 ARG A CA 1
ATOM 679 C C . ARG A 1 89 ? -18.925 1.033 27.476 1.00 87.00 89 ARG A C 1
ATOM 681 O O . ARG A 1 89 ? -20.080 1.363 27.745 1.00 87.00 89 ARG A O 1
ATOM 688 N N . TYR A 1 90 ? -18.598 -0.116 26.890 1.00 87.50 90 TYR A N 1
ATOM 689 C CA . TYR A 1 90 ? -19.586 -1.022 26.298 1.00 87.50 90 TYR A CA 1
ATOM 690 C C . TYR A 1 90 ? -19.578 -2.440 26.881 1.00 87.50 90 TYR A C 1
ATOM 692 O O . TYR A 1 90 ? -20.502 -3.193 26.597 1.00 87.50 90 TYR A O 1
ATOM 700 N N . HIS A 1 91 ? -18.594 -2.815 27.710 1.00 86.38 91 HIS A N 1
ATOM 701 C CA . HIS A 1 91 ? -18.530 -4.173 28.261 1.00 86.38 91 HIS A CA 1
ATOM 702 C C . HIS A 1 91 ? -19.778 -4.491 29.099 1.00 86.38 91 HIS A C 1
ATOM 704 O O . HIS A 1 91 ? -20.039 -3.731 30.036 1.00 86.38 91 HIS A O 1
ATOM 710 N N . PRO A 1 92 ? -20.495 -5.603 28.835 1.00 81.75 92 PRO A N 1
ATOM 711 C CA . PRO A 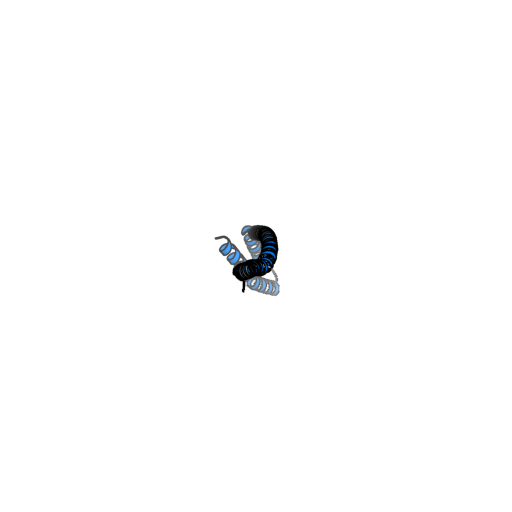1 92 ? -21.777 -5.934 29.468 1.00 81.75 92 PRO A CA 1
ATOM 712 C C . PRO A 1 92 ? -21.767 -5.804 30.997 1.00 81.75 92 PRO A C 1
ATOM 714 O O . PRO A 1 92 ? -22.653 -5.176 31.570 1.00 81.75 92 PRO A O 1
ATOM 717 N N . ASP A 1 93 ? -20.701 -6.285 31.642 1.00 81.75 93 ASP A N 1
ATOM 718 C CA . ASP A 1 93 ? -20.532 -6.240 33.105 1.00 81.75 93 ASP A CA 1
ATOM 719 C C . ASP A 1 93 ? -20.370 -4.830 33.695 1.00 81.75 93 ASP A C 1
ATOM 721 O O . ASP A 1 93 ? -20.486 -4.636 34.902 1.00 81.75 93 ASP A O 1
ATOM 725 N N . ARG A 1 94 ? -20.057 -3.834 32.863 1.00 78.56 94 ARG A N 1
ATOM 726 C CA . ARG A 1 94 ? -19.799 -2.446 33.280 1.00 78.56 94 ARG A CA 1
ATOM 727 C C . ARG A 1 94 ? -20.915 -1.492 32.880 1.00 78.56 94 ARG A C 1
ATOM 729 O O . ARG A 1 94 ? -20.856 -0.307 33.211 1.00 78.56 94 ARG A O 1
ATOM 736 N N . VAL A 1 95 ? -21.927 -1.977 32.162 1.00 76.88 95 VAL A N 1
ATOM 737 C CA . VAL A 1 95 ? -23.007 -1.126 31.678 1.00 76.88 95 VAL A CA 1
ATOM 738 C C . VAL A 1 95 ? -24.029 -0.872 32.783 1.00 76.88 95 VAL A C 1
ATOM 740 O O . VAL A 1 95 ? -24.922 -1.679 33.036 1.00 76.88 95 VAL A O 1
ATOM 743 N N . ALA A 1 96 ? -23.949 0.310 33.388 1.00 76.88 96 ALA A N 1
ATOM 744 C CA . ALA A 1 96 ? -25.083 0.914 34.078 1.00 76.88 96 ALA A CA 1
ATOM 745 C C . ALA A 1 96 ? -26.073 1.493 33.049 1.00 76.88 96 ALA A C 1
ATOM 747 O O . ALA A 1 96 ? -25.663 1.929 31.971 1.00 76.88 96 ALA A O 1
ATOM 748 N N . GLY A 1 97 ? -27.367 1.486 33.374 1.00 80.88 97 GLY A N 1
ATOM 749 C CA . GLY A 1 97 ? -28.416 1.980 32.478 1.00 80.88 97 GLY A CA 1
ATOM 750 C C . GLY A 1 97 ? -29.707 1.173 32.554 1.00 80.88 97 GLY A C 1
ATOM 751 O O . GLY A 1 97 ? -29.812 0.210 33.319 1.00 80.88 97 GLY A O 1
ATOM 752 N N . SER A 1 98 ? -30.696 1.557 31.748 1.00 86.56 98 SER A N 1
ATOM 753 C CA . SER A 1 98 ? -31.968 0.828 31.622 1.00 86.56 98 SER A CA 1
ATOM 754 C C . SER A 1 98 ? -31.780 -0.573 31.013 1.00 86.56 98 SER A C 1
ATOM 756 O O . SER A 1 98 ? -30.735 -0.887 30.444 1.00 86.56 98 SER A O 1
ATOM 758 N N . VAL A 1 99 ? -32.804 -1.433 31.095 1.00 87.38 99 VAL A N 1
ATOM 759 C CA . VAL A 1 99 ? -32.782 -2.773 30.467 1.00 87.38 99 VAL A CA 1
ATOM 760 C C . VAL A 1 99 ? -32.493 -2.680 28.963 1.00 87.38 99 VAL A C 1
ATOM 762 O O . VAL A 1 99 ? -31.708 -3.465 28.434 1.00 87.38 99 VAL A O 1
ATOM 765 N N . VAL A 1 100 ? -33.084 -1.690 28.290 1.00 87.44 100 VAL A N 1
ATOM 766 C CA . VAL A 1 100 ? -32.885 -1.445 26.855 1.00 87.44 100 VAL A CA 1
ATOM 767 C C . VAL A 1 100 ? -31.455 -0.995 26.575 1.00 87.44 100 VAL A C 1
ATOM 769 O O . VAL A 1 100 ? -30.811 -1.531 25.681 1.00 87.44 100 VAL A O 1
ATOM 772 N N . GLU A 1 101 ? -30.924 -0.065 27.369 1.00 86.00 101 GLU A N 1
ATOM 773 C CA . GLU A 1 101 ? -29.563 0.445 27.186 1.00 86.00 101 GLU A CA 1
ATOM 774 C C . GLU A 1 101 ? -28.506 -0.653 27.359 1.00 86.00 101 GLU A C 1
ATOM 776 O O . GLU A 1 101 ? -27.573 -0.746 26.561 1.00 86.00 101 GLU A O 1
ATOM 781 N N . ARG A 1 102 ? -28.677 -1.526 28.360 1.00 87.06 102 ARG A N 1
ATOM 782 C CA . ARG A 1 102 ? -27.797 -2.687 28.558 1.00 87.06 102 ARG A CA 1
ATOM 783 C C . ARG A 1 102 ? -27.840 -3.640 27.372 1.00 87.06 102 ARG A C 1
ATOM 785 O O . ARG A 1 102 ? -26.790 -4.092 26.929 1.00 87.06 102 ARG A O 1
ATOM 792 N N . ARG A 1 103 ? -29.034 -3.902 26.832 1.00 89.75 103 ARG A N 1
ATOM 793 C CA . ARG A 1 103 ? -29.203 -4.757 25.653 1.00 89.75 103 ARG A CA 1
ATOM 794 C C . ARG A 1 103 ? -28.520 -4.160 24.422 1.00 89.75 103 ARG A C 1
ATOM 796 O O . ARG A 1 103 ? -27.739 -4.848 23.783 1.00 89.75 103 ARG A O 1
ATOM 803 N N . VAL A 1 104 ? -28.746 -2.877 24.140 1.00 88.62 104 VAL A N 1
ATOM 804 C CA . VAL A 1 104 ? -28.122 -2.181 23.000 1.00 88.62 104 VAL A CA 1
ATOM 805 C C . VAL A 1 104 ? -26.598 -2.184 23.116 1.00 88.62 104 VAL A C 1
ATOM 807 O O . VAL A 1 104 ? -25.906 -2.492 22.152 1.00 88.62 104 VAL A O 1
ATOM 810 N N . LYS A 1 105 ? -26.050 -1.881 24.298 1.00 88.62 105 LYS A N 1
ATOM 811 C CA . LYS A 1 105 ? -24.595 -1.882 24.501 1.00 88.62 105 LYS A CA 1
ATOM 812 C C . LYS A 1 105 ? -23.986 -3.282 24.406 1.00 88.62 105 LYS A C 1
ATOM 814 O O . LYS A 1 105 ? -22.867 -3.386 23.920 1.00 88.62 105 LYS A O 1
ATOM 819 N N . ALA A 1 106 ? -24.701 -4.331 24.817 1.00 89.12 106 ALA A N 1
ATOM 820 C CA . ALA A 1 106 ? -24.248 -5.712 24.652 1.00 89.12 106 ALA A CA 1
ATOM 821 C C . ALA A 1 106 ? -24.161 -6.120 23.171 1.00 89.12 106 ALA A C 1
ATOM 823 O O . ALA A 1 106 ? -23.155 -6.700 22.772 1.00 89.12 106 ALA A O 1
ATOM 824 N N . GLU A 1 107 ? -25.155 -5.751 22.355 1.00 91.38 107 GLU A N 1
ATOM 825 C CA . GLU A 1 107 ? -25.123 -5.982 20.901 1.00 91.38 107 GLU A CA 1
ATOM 826 C C . GLU A 1 107 ? -23.942 -5.242 20.256 1.00 91.38 107 GLU A C 1
ATOM 828 O O . GLU A 1 107 ? -23.098 -5.870 19.616 1.00 91.38 107 GLU A O 1
ATOM 833 N N . ILE A 1 108 ? -23.801 -3.936 20.536 1.00 89.94 108 ILE A N 1
ATOM 834 C CA . ILE A 1 108 ? -22.668 -3.119 20.060 1.00 89.94 108 ILE A CA 1
ATOM 835 C C . ILE A 1 108 ? -21.338 -3.741 20.490 1.00 89.94 108 ILE A C 1
ATOM 837 O O . ILE A 1 108 ? -20.392 -3.799 19.709 1.00 89.94 108 ILE A O 1
ATOM 841 N N . PHE A 1 109 ? -21.241 -4.209 21.735 1.00 92.88 109 PHE A N 1
ATOM 842 C CA . PHE A 1 109 ? -20.034 -4.863 22.210 1.00 92.88 109 PHE A CA 1
ATOM 843 C C . PHE A 1 109 ? -19.733 -6.114 21.384 1.00 92.88 109 PHE A C 1
ATOM 845 O O . PHE A 1 109 ? -18.627 -6.225 20.877 1.00 92.88 109 PHE A O 1
ATOM 852 N N . SER A 1 110 ? -20.696 -7.019 21.188 1.00 89.88 110 SER A N 1
ATOM 853 C CA . SER A 1 110 ? -20.462 -8.256 20.429 1.00 89.88 110 SER A CA 1
ATOM 854 C C . SER A 1 110 ? -20.057 -8.022 18.971 1.00 89.88 110 SER A C 1
ATOM 856 O O . SER A 1 110 ? -19.136 -8.682 18.489 1.00 89.88 110 SER A O 1
ATOM 858 N N . GLU A 1 111 ? -20.685 -7.059 18.292 1.00 91.00 111 GLU A N 1
ATOM 859 C CA . GLU A 1 111 ? -20.421 -6.763 16.882 1.00 91.00 111 GLU A CA 1
ATOM 860 C C . GLU A 1 111 ? -19.025 -6.160 16.692 1.00 91.00 111 GLU A C 1
ATOM 862 O O . GLU A 1 111 ? -18.217 -6.647 15.900 1.00 91.00 111 GLU A O 1
ATOM 867 N N . PHE A 1 112 ? -18.700 -5.125 17.468 1.00 91.12 112 PHE A N 1
ATOM 868 C CA . PHE A 1 112 ? -17.455 -4.382 17.282 1.00 91.12 112 PHE A CA 1
ATOM 869 C C . PHE A 1 112 ? -16.254 -5.029 17.975 1.00 91.12 112 PHE A C 1
ATOM 871 O O . PHE A 1 112 ? -15.120 -4.818 17.546 1.00 91.12 112 PHE A O 1
ATOM 878 N N . TRP A 1 113 ? -16.459 -5.835 19.020 1.00 92.75 113 TRP A N 1
ATOM 879 C CA . TRP A 1 113 ? -15.356 -6.508 19.71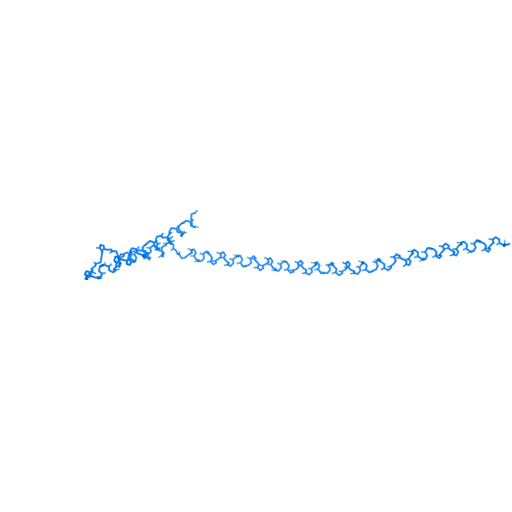0 1.00 92.75 113 TRP A CA 1
ATOM 880 C C . TRP A 1 113 ? -14.630 -7.501 18.802 1.00 92.75 113 TRP A C 1
ATOM 882 O O . TRP A 1 113 ? -13.400 -7.487 18.741 1.00 92.75 113 TRP A O 1
ATOM 892 N N . ALA A 1 114 ? -15.379 -8.307 18.043 1.00 89.19 114 ALA A N 1
ATOM 893 C CA . ALA A 1 114 ? -14.807 -9.257 17.090 1.00 89.19 114 ALA A CA 1
ATOM 894 C C . ALA A 1 114 ? -13.967 -8.555 16.009 1.00 89.19 114 ALA A C 1
ATOM 896 O O . ALA A 1 114 ? -12.906 -9.045 15.613 1.00 89.19 114 ALA A O 1
ATOM 897 N N . GLU A 1 115 ? -14.418 -7.381 15.566 1.00 89.81 115 GLU A N 1
ATOM 898 C CA . GLU A 1 115 ? -13.730 -6.573 14.565 1.00 89.81 115 GLU A CA 1
ATOM 899 C C . GLU A 1 115 ? -12.444 -5.939 15.118 1.00 89.81 115 GLU A C 1
ATOM 901 O O . GLU A 1 115 ? -11.396 -6.000 14.473 1.00 89.81 115 GLU A O 1
ATOM 906 N N . ILE A 1 116 ? -12.480 -5.420 16.350 1.00 89.06 116 ILE A N 1
ATOM 907 C CA . ILE A 1 116 ? -11.284 -4.910 17.039 1.00 89.06 116 ILE A CA 1
ATOM 908 C C . ILE A 1 116 ? -10.242 -6.027 17.200 1.00 89.06 116 ILE A C 1
ATOM 910 O O . ILE A 1 116 ? -9.068 -5.816 16.896 1.00 89.06 116 ILE A O 1
ATOM 914 N N . GLU A 1 117 ? -10.653 -7.232 17.606 1.00 88.69 117 GLU A N 1
ATOM 915 C CA . GLU A 1 117 ? -9.739 -8.375 17.729 1.00 88.69 117 GLU A CA 1
ATOM 916 C C . GLU A 1 117 ? -9.160 -8.825 16.381 1.00 88.69 117 GLU A C 1
ATOM 918 O O . GLU A 1 117 ? -8.009 -9.265 16.313 1.00 88.69 117 GLU A O 1
ATOM 923 N N . ARG A 1 118 ? -9.941 -8.726 15.297 1.00 88.25 118 ARG A N 1
ATOM 924 C CA . ARG A 1 118 ? -9.476 -9.022 13.936 1.00 88.25 118 ARG A CA 1
ATOM 925 C C . ARG A 1 118 ? -8.374 -8.056 13.512 1.00 88.25 118 ARG A C 1
ATOM 927 O O . ARG A 1 118 ? -7.341 -8.507 13.015 1.00 88.25 118 ARG A O 1
ATOM 934 N N . VAL A 1 119 ? -8.579 -6.758 13.736 1.00 86.38 119 VAL A N 1
ATOM 935 C CA . VAL A 1 119 ? -7.594 -5.709 13.435 1.00 86.38 119 VAL A CA 1
ATOM 936 C C . VAL A 1 119 ? -6.329 -5.889 14.276 1.00 86.38 119 VAL A C 1
ATOM 938 O O . VAL A 1 119 ? -5.227 -5.846 13.732 1.00 86.38 119 VAL A O 1
ATOM 941 N N . GLU A 1 120 ? -6.469 -6.172 15.573 1.00 84.56 120 GLU A N 1
ATOM 942 C CA . GLU A 1 120 ? -5.335 -6.424 16.471 1.00 84.56 120 GLU A CA 1
ATOM 943 C C . GLU A 1 120 ? -4.510 -7.639 16.017 1.00 84.56 120 GLU A C 1
ATOM 945 O O . GLU A 1 120 ? -3.294 -7.532 15.865 1.00 84.56 120 GLU A O 1
ATOM 950 N N . ARG A 1 121 ? -5.154 -8.770 15.684 1.00 84.25 121 ARG A N 1
ATOM 951 C CA . ARG A 1 121 ? -4.463 -9.962 15.155 1.00 84.25 121 ARG A CA 1
ATOM 952 C C . ARG A 1 121 ? -3.737 -9.694 13.843 1.00 84.25 121 ARG A C 1
ATOM 954 O O . ARG A 1 121 ? -2.607 -10.153 13.674 1.00 84.25 121 ARG A O 1
ATOM 961 N N . ALA A 1 122 ? -4.373 -8.977 12.919 1.00 80.19 122 ALA A N 1
ATOM 962 C CA . ALA A 1 122 ? -3.761 -8.616 11.644 1.00 80.19 122 ALA A CA 1
ATOM 963 C C . ALA A 1 122 ? -2.505 -7.758 11.864 1.00 80.19 122 ALA A C 1
ATOM 965 O O . ALA A 1 122 ? -1.476 -7.976 11.224 1.00 80.19 122 ALA A O 1
ATOM 966 N N . TYR A 1 123 ? -2.558 -6.841 12.829 1.00 76.06 123 TYR A N 1
ATOM 967 C CA . TYR A 1 123 ? -1.437 -5.984 13.183 1.00 76.06 123 TYR A CA 1
ATOM 968 C C . TYR A 1 123 ? -0.285 -6.754 13.862 1.00 76.06 123 TYR A C 1
ATOM 970 O O . TYR A 1 123 ? 0.872 -6.619 13.456 1.00 76.06 123 TYR A O 1
ATOM 978 N N . THR A 1 124 ? -0.577 -7.632 14.830 1.00 72.62 124 THR A N 1
ATOM 979 C CA . THR A 1 124 ? 0.446 -8.456 15.505 1.00 72.62 124 THR A CA 1
ATOM 980 C C . THR A 1 124 ? 1.119 -9.443 14.548 1.00 72.62 124 THR A C 1
ATOM 982 O O . THR A 1 124 ? 2.337 -9.601 14.589 1.00 72.62 124 THR A O 1
ATOM 985 N N . SER A 1 125 ? 0.350 -10.052 13.639 1.00 69.69 125 SER A N 1
ATOM 986 C CA . SER A 1 125 ? 0.866 -11.026 12.661 1.00 69.69 125 SER A CA 1
ATOM 987 C C . SER A 1 125 ? 1.736 -10.392 11.573 1.00 69.69 125 SER A C 1
ATOM 989 O O . SER A 1 125 ? 2.509 -11.089 10.934 1.00 69.69 125 SER A O 1
ATOM 991 N N . THR A 1 126 ? 1.603 -9.083 11.338 1.00 60.91 126 THR A N 1
ATOM 992 C CA . THR A 1 126 ? 2.429 -8.354 10.358 1.00 60.91 126 THR A CA 1
ATOM 993 C C . THR A 1 126 ? 3.716 -7.796 10.990 1.00 60.91 126 THR A C 1
ATOM 995 O O . THR A 1 126 ? 4.624 -7.399 10.265 1.00 60.91 126 THR A O 1
ATOM 998 N N . THR A 1 127 ? 3.795 -7.742 12.326 1.00 57.94 127 THR A N 1
ATOM 999 C CA . THR A 1 127 ? 4.940 -7.183 13.080 1.00 57.94 127 THR A CA 1
ATOM 1000 C C . THR A 1 127 ? 5.868 -8.265 13.667 1.00 57.94 127 THR A C 1
ATOM 1002 O O . THR A 1 127 ? 6.946 -7.932 14.152 1.00 57.94 127 THR A O 1
ATOM 1005 N N . THR A 1 128 ? 5.466 -9.542 13.627 1.00 51.28 128 THR A N 1
ATOM 1006 C CA . THR A 1 128 ? 6.291 -10.706 14.025 1.00 51.28 128 THR A CA 1
ATOM 1007 C C . THR A 1 128 ? 6.952 -11.315 12.797 1.00 51.28 128 THR A C 1
ATOM 1009 O O . THR A 1 128 ? 8.145 -11.671 12.889 1.00 51.28 128 THR A O 1
#

Organism: NCBI:txid1979269

Secondary structure (DSSP, 8-state):
--HHHHHHHHHHHHHHHHHHHHHHHHHHHHHHHHHHHHHHHHHHHHHHHHHHHHHHHHHHHHHHHHHHHHHHTS-HHHHHHHHHHHHHHH-GGG--S-HHHHHHHHHHHHHHHHHHHHHHHHHHHHH-

Foldseek 3Di:
DDPVVVVVVVVVVVVVVVVVVVVVVPVVVVVVVVVVVVVVVVVVVVVVVVVVVVVVVVVVVVVVVVVVVVVLVCDLVVLVVVLVVLCCDQPLVNDDDDPVSSVVSVVVCVVVVVVSVVVSVVSVVVVD

Sequence (128 aa):
MDAGLQLGLVLFAFLLGVAMVANARMPETLEREDDAGVLRARVKALEVEVSELEGLCRAASRARDAARERAMRLDGEAIRDLRRAFARRYHPDRVAGSVVERRVKAEIFSEFWAEIERVERAYTSTTT

pLDDT: mean 83.13, std 11.38, range [51.28, 97.06]